Protein AF-A0A9W4DXZ2-F1 (afdb_monomer)

Radius of gyration: 42.51 Å; Cα contacts (8 Å, |Δi|>4): 36; chains: 1; bounding box: 119×20×102 Å

Foldseek 3Di:
DDPVVVCVVVVVVVVVVVVVVVVVVVVVVVVVVVVVVVVVVVVVVVVVVVVVVVVVVVVVVVVVVVCVVVLVVLLVVVLVQLVVCVVVVDDLQRSLVVVVPPVSCPVVCVSNNRSNVSSVVVVDDDPDPPDDDDDD

Solvent-accessible surface area (backbone atoms only — not comparable to full-atom values): 7802 Å² total; per-residue (Å²): 136,57,73,66,59,56,52,53,55,54,49,54,54,53,53,50,53,52,51,52,53,52,51,54,53,49,48,56,51,49,54,52,51,52,53,52,51,51,53,53,49,54,53,49,50,55,52,49,53,53,50,49,54,52,51,51,52,51,50,50,54,50,49,56,52,46,51,55,53,52,50,51,51,49,26,49,57,50,47,52,49,54,49,61,42,41,78,73,72,46,52,57,73,54,47,37,57,76,69,63,38,91,80,72,33,60,75,59,24,73,76,40,54,45,60,67,55,59,54,50,59,72,68,49,76,76,76,75,74,88,78,76,79,79,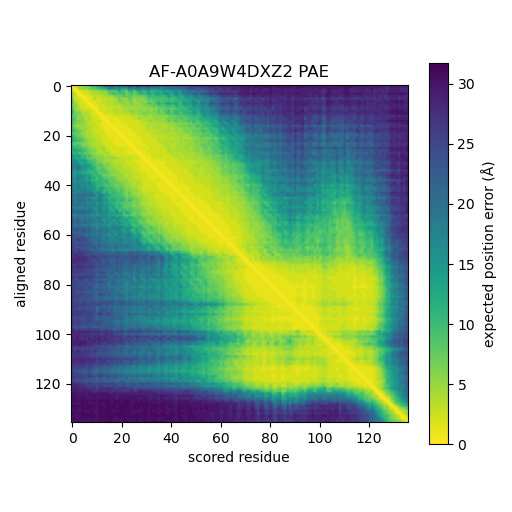85,131

Structure (mmCIF, N/CA/C/O backbone):
data_AF-A0A9W4DXZ2-F1
#
_entry.id   AF-A0A9W4DXZ2-F1
#
loop_
_atom_site.group_PDB
_atom_site.id
_atom_site.type_symbol
_atom_site.label_atom_id
_atom_site.label_alt_id
_atom_site.label_comp_id
_atom_site.label_asym_id
_atom_site.label_entity_id
_atom_site.label_seq_id
_atom_site.pdbx_PDB_ins_code
_atom_site.Cartn_x
_atom_site.Cartn_y
_atom_site.Cartn_z
_atom_site.occupancy
_atom_site.B_iso_or_equiv
_atom_site.auth_seq_id
_atom_site.auth_comp_id
_atom_site.auth_asym_id
_atom_site.auth_atom_id
_atom_site.pdbx_PDB_model_num
ATOM 1 N N . MET A 1 1 ? 60.311 -5.664 -64.887 1.00 56.94 1 MET A N 1
ATOM 2 C CA . MET A 1 1 ? 59.171 -5.576 -63.956 1.00 56.94 1 MET A CA 1
ATOM 3 C C . MET A 1 1 ? 58.013 -6.202 -64.691 1.00 56.94 1 MET A C 1
ATOM 5 O O . MET A 1 1 ? 57.557 -5.630 -65.677 1.00 56.94 1 MET A O 1
ATOM 9 N N . ASP A 1 2 ? 57.690 -7.433 -64.315 1.00 75.69 2 ASP A N 1
ATOM 10 C CA . ASP A 1 2 ? 56.785 -8.286 -65.076 1.00 75.69 2 ASP A CA 1
ATOM 11 C C . ASP A 1 2 ? 55.331 -7.878 -64.834 1.00 75.69 2 ASP A C 1
ATOM 13 O O . ASP A 1 2 ? 54.960 -7.386 -63.766 1.00 75.69 2 ASP A O 1
ATOM 17 N N . THR A 1 3 ? 54.488 -8.058 -65.847 1.00 73.25 3 THR A N 1
ATOM 18 C CA . THR A 1 3 ? 53.057 -7.721 -65.803 1.00 73.25 3 THR A CA 1
ATOM 19 C C . THR A 1 3 ? 52.319 -8.433 -64.665 1.00 73.25 3 THR A C 1
ATOM 21 O O . THR A 1 3 ? 51.358 -7.888 -64.1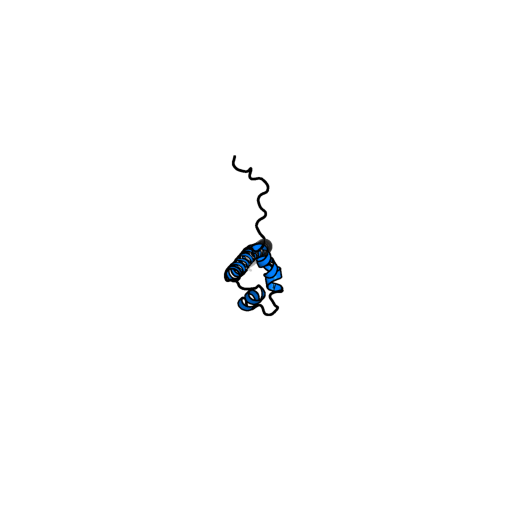27 1.00 73.25 3 THR A O 1
ATOM 24 N N . SER A 1 4 ? 52.797 -9.605 -64.243 1.00 73.00 4 SER A N 1
ATOM 25 C CA . SER A 1 4 ? 52.295 -10.364 -63.094 1.00 73.00 4 SER A CA 1
ATOM 26 C C . SER A 1 4 ? 52.515 -9.664 -61.748 1.00 73.00 4 SER A C 1
ATOM 28 O O . SER A 1 4 ? 51.604 -9.660 -60.920 1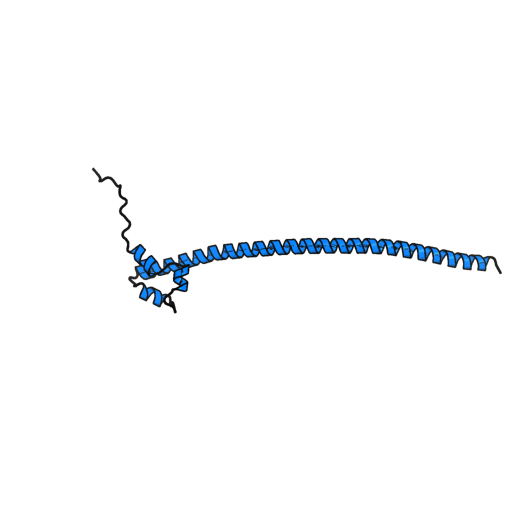.00 73.00 4 SER A O 1
ATOM 30 N N . ASP A 1 5 ? 53.664 -9.012 -61.543 1.00 76.88 5 ASP A N 1
ATOM 31 C CA . ASP A 1 5 ? 53.959 -8.284 -60.299 1.00 76.88 5 ASP A CA 1
ATOM 32 C C . ASP A 1 5 ? 53.103 -7.019 -60.178 1.00 76.88 5 ASP A C 1
ATOM 34 O O . ASP A 1 5 ? 52.595 -6.697 -59.103 1.00 76.88 5 ASP A O 1
ATOM 38 N N . LEU A 1 6 ? 52.872 -6.326 -61.299 1.00 75.00 6 LEU A N 1
ATOM 39 C CA . LEU A 1 6 ? 51.994 -5.154 -61.343 1.00 75.00 6 LEU A CA 1
ATOM 40 C C . LEU A 1 6 ? 50.547 -5.529 -60.984 1.00 75.00 6 LEU A C 1
ATOM 42 O O . LEU A 1 6 ? 49.907 -4.840 -60.192 1.00 75.00 6 LEU A O 1
ATOM 46 N N . ILE A 1 7 ? 50.039 -6.633 -61.538 1.00 74.44 7 ILE A N 1
ATOM 47 C CA . ILE A 1 7 ? 48.678 -7.116 -61.267 1.00 74.44 7 ILE A CA 1
ATOM 48 C C . ILE A 1 7 ? 48.532 -7.531 -59.796 1.00 74.44 7 ILE A C 1
ATOM 50 O O . ILE A 1 7 ? 47.529 -7.189 -59.166 1.00 74.44 7 ILE A O 1
ATOM 54 N N . ALA A 1 8 ? 49.540 -8.191 -59.216 1.00 75.69 8 ALA A N 1
ATOM 55 C CA . ALA A 1 8 ? 49.534 -8.570 -57.804 1.00 75.69 8 ALA A CA 1
ATOM 56 C C . ALA A 1 8 ? 49.480 -7.340 -56.879 1.00 75.69 8 ALA A C 1
ATOM 58 O O . ALA A 1 8 ? 48.610 -7.265 -56.007 1.00 75.69 8 ALA A O 1
ATOM 59 N N . VAL A 1 9 ? 50.327 -6.333 -57.117 1.00 76.00 9 VAL A N 1
ATOM 60 C CA . VAL A 1 9 ? 50.351 -5.090 -56.325 1.00 76.00 9 VAL A CA 1
ATOM 61 C C . VAL A 1 9 ? 49.036 -4.316 -56.453 1.00 76.00 9 VAL A C 1
ATOM 63 O O . VAL A 1 9 ? 48.461 -3.907 -55.443 1.00 76.00 9 VAL A O 1
ATOM 66 N N . VAL A 1 10 ? 48.512 -4.158 -57.672 1.00 79.62 10 VAL A N 1
ATOM 67 C CA . VAL A 1 10 ? 47.243 -3.450 -57.909 1.00 79.62 10 VAL A CA 1
ATOM 68 C C . VAL A 1 10 ? 46.069 -4.182 -57.251 1.00 79.62 10 VAL A C 1
ATOM 70 O O . VAL A 1 10 ? 45.216 -3.538 -56.640 1.00 79.62 10 VAL A O 1
ATOM 73 N N . SER A 1 11 ? 46.043 -5.517 -57.299 1.00 81.88 11 SER A N 1
ATOM 74 C CA . SER A 1 11 ? 44.984 -6.313 -56.664 1.00 81.88 11 SER A CA 1
ATOM 75 C C . SER A 1 11 ? 44.992 -6.207 -55.133 1.00 81.88 11 SER A C 1
ATOM 77 O O . SER A 1 11 ? 43.929 -6.070 -54.526 1.00 81.88 11 SER A O 1
ATOM 79 N N . GLY A 1 12 ? 46.176 -6.182 -54.509 1.00 84.31 12 GLY A N 1
ATOM 80 C CA . GLY A 1 12 ? 46.316 -6.025 -53.061 1.00 84.31 12 GLY A CA 1
ATOM 81 C C . GLY A 1 12 ? 45.837 -4.656 -52.573 1.00 84.31 12 GLY A C 1
ATOM 82 O O . GLY A 1 12 ? 45.115 -4.563 -51.578 1.00 84.31 12 GLY A O 1
ATOM 83 N N . VAL A 1 13 ? 46.165 -3.592 -53.314 1.00 85.94 13 VAL A N 1
ATOM 84 C CA . VAL A 1 13 ? 45.698 -2.230 -53.007 1.00 85.94 13 VAL A CA 1
ATOM 85 C C . VAL A 1 13 ? 44.181 -2.116 -53.183 1.00 85.94 13 VAL A C 1
ATOM 87 O O . VAL A 1 13 ? 43.505 -1.564 -52.313 1.00 85.94 13 VAL A O 1
ATOM 90 N N . LEU A 1 14 ? 43.625 -2.678 -54.263 1.00 88.31 14 LEU A N 1
ATOM 91 C CA . LEU A 1 14 ? 42.183 -2.659 -54.521 1.00 88.31 14 LEU A CA 1
ATOM 92 C C . LEU A 1 14 ? 41.398 -3.423 -53.440 1.00 88.31 14 LEU A C 1
ATOM 94 O O . LEU A 1 14 ? 40.383 -2.929 -52.949 1.00 88.31 14 LEU A O 1
ATOM 98 N N . GLY A 1 15 ? 41.892 -4.593 -53.024 1.00 89.06 15 GLY A N 1
ATOM 99 C CA .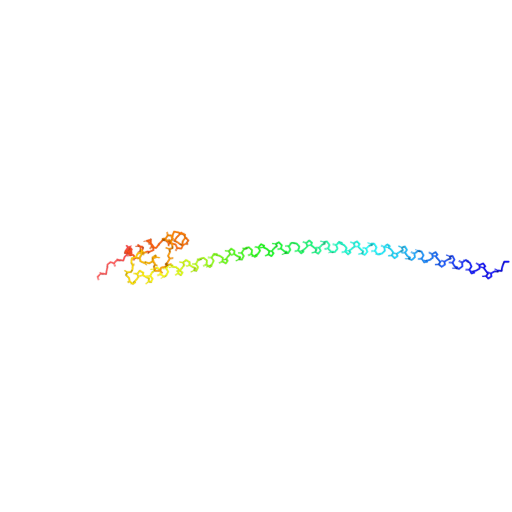 GLY A 1 15 ? 41.295 -5.383 -51.945 1.00 89.06 15 GLY A CA 1
ATOM 100 C C . GLY A 1 15 ? 41.279 -4.640 -50.607 1.00 89.06 15 GLY A C 1
ATOM 101 O O . GLY A 1 15 ? 40.258 -4.634 -49.917 1.00 89.06 15 GLY A O 1
ATOM 102 N N . ASN A 1 16 ? 42.369 -3.943 -50.269 1.00 92.56 16 ASN A N 1
ATOM 103 C CA . ASN A 1 16 ? 42.442 -3.143 -49.046 1.00 92.56 16 ASN A CA 1
ATOM 104 C C . ASN A 1 16 ? 41.454 -1.960 -49.069 1.00 92.56 16 ASN A C 1
ATOM 106 O O . ASN A 1 16 ? 40.759 -1.712 -48.086 1.00 92.56 16 ASN A O 1
ATOM 110 N N . LEU A 1 17 ? 41.317 -1.268 -50.207 1.00 91.94 17 LEU A N 1
ATOM 111 C CA . LEU A 1 17 ? 40.344 -0.178 -50.356 1.00 91.94 17 LEU A CA 1
ATOM 112 C C . LEU A 1 17 ? 38.902 -0.658 -50.151 1.00 91.94 17 LEU A C 1
ATOM 114 O O . LEU A 1 17 ? 38.134 -0.012 -49.438 1.00 91.94 17 LEU A O 1
ATOM 118 N N . ILE A 1 18 ? 38.543 -1.809 -50.723 1.00 92.88 18 ILE A N 1
ATOM 119 C CA . ILE A 1 18 ? 37.216 -2.410 -50.534 1.00 92.88 18 ILE A CA 1
ATOM 120 C C . ILE A 1 18 ? 36.986 -2.755 -49.056 1.00 92.88 18 ILE A C 1
ATOM 122 O O . ILE A 1 18 ? 35.924 -2.443 -48.514 1.00 92.88 18 ILE A O 1
ATOM 126 N N . ALA A 1 19 ? 37.983 -3.336 -48.382 1.00 92.88 19 ALA A N 1
ATOM 127 C CA . ALA A 1 19 ? 37.892 -3.670 -46.962 1.00 92.88 19 ALA A CA 1
ATOM 128 C C . ALA A 1 19 ? 37.649 -2.428 -46.088 1.00 92.88 19 ALA A C 1
ATOM 130 O O . ALA A 1 19 ? 36.771 -2.445 -45.223 1.00 92.88 19 ALA A O 1
ATOM 131 N N . VAL A 1 20 ? 38.355 -1.324 -46.356 1.00 94.50 20 VAL A N 1
ATOM 132 C CA . VAL A 1 20 ? 38.155 -0.048 -45.650 1.00 94.50 20 VAL A CA 1
ATOM 133 C C . VAL A 1 20 ? 36.742 0.494 -45.874 1.00 94.50 20 VAL A C 1
ATOM 135 O O . VAL A 1 20 ? 36.081 0.897 -44.916 1.00 94.50 20 VAL A O 1
ATOM 138 N N . VAL A 1 21 ? 36.235 0.465 -47.110 1.00 95.00 21 VAL A N 1
ATOM 139 C CA . VAL A 1 21 ? 34.871 0.931 -47.420 1.00 95.00 21 VAL A CA 1
ATOM 140 C C . VAL A 1 21 ? 33.820 0.111 -46.666 1.00 95.00 21 VAL A C 1
ATOM 142 O O . VAL A 1 21 ? 32.913 0.685 -46.059 1.00 95.00 21 VAL A O 1
ATOM 145 N N . ILE A 1 22 ? 33.954 -1.219 -46.647 1.00 94.62 22 ILE A N 1
ATOM 146 C CA . ILE A 1 22 ? 33.043 -2.108 -45.911 1.00 94.62 22 ILE A CA 1
ATOM 147 C C . ILE A 1 22 ? 33.108 -1.824 -44.406 1.00 94.62 22 ILE A C 1
ATOM 149 O O . ILE A 1 22 ? 32.062 -1.706 -43.764 1.00 94.62 22 ILE A O 1
ATOM 153 N N . ALA A 1 23 ? 34.309 -1.660 -43.847 1.00 93.50 23 ALA A N 1
ATOM 154 C CA . ALA A 1 23 ? 34.491 -1.342 -42.433 1.00 93.50 23 ALA A CA 1
ATOM 155 C C . ALA A 1 23 ? 33.794 -0.024 -42.053 1.00 93.50 23 ALA A C 1
ATOM 157 O O . ALA A 1 23 ? 33.058 0.023 -41.068 1.00 93.50 23 ALA A O 1
ATOM 158 N N . VAL A 1 24 ? 33.939 1.025 -42.871 1.00 93.31 24 VAL A N 1
ATOM 159 C CA . VAL A 1 24 ? 33.283 2.326 -42.649 1.00 93.31 24 VAL A CA 1
ATOM 160 C C . VAL A 1 24 ? 31.758 2.215 -42.726 1.00 93.31 24 VAL A C 1
ATOM 162 O O . VAL A 1 24 ? 31.051 2.784 -41.890 1.00 93.31 24 VAL A O 1
ATOM 165 N N . LEU A 1 25 ? 31.225 1.475 -43.702 1.00 93.00 25 LEU A N 1
ATOM 166 C CA . LEU A 1 25 ? 29.780 1.253 -43.819 1.00 93.00 25 LEU A CA 1
ATOM 167 C C . LEU A 1 25 ? 29.226 0.467 -42.625 1.00 93.00 25 LEU A C 1
ATOM 169 O O . LEU A 1 25 ? 28.168 0.817 -42.095 1.00 93.00 25 LEU A O 1
ATOM 173 N N . SER A 1 26 ? 29.955 -0.555 -42.174 1.00 93.00 26 SER A N 1
ATOM 174 C CA . SER A 1 26 ? 29.605 -1.341 -40.992 1.00 93.00 26 SER A CA 1
ATOM 175 C C . SER A 1 26 ? 29.593 -0.478 -39.730 1.00 93.00 26 SER A C 1
ATOM 177 O O . SER A 1 26 ? 28.617 -0.511 -38.986 1.00 93.00 26 SER A O 1
ATOM 179 N N . LEU A 1 27 ? 30.618 0.356 -39.524 1.00 91.88 27 LEU A N 1
ATOM 180 C CA . LEU A 1 27 ? 30.700 1.286 -38.391 1.00 91.88 27 LEU A CA 1
ATOM 181 C C . LEU A 1 27 ? 29.493 2.227 -38.343 1.00 91.88 27 LEU A C 1
ATOM 183 O O . LEU A 1 27 ? 28.817 2.312 -37.322 1.00 91.88 27 LEU A O 1
ATOM 187 N N . ARG A 1 28 ? 29.128 2.840 -39.476 1.00 93.44 28 ARG A N 1
ATOM 188 C CA . ARG A 1 28 ? 27.950 3.722 -39.544 1.00 93.44 28 ARG A CA 1
ATOM 189 C C . ARG A 1 28 ? 26.643 3.003 -39.217 1.00 93.44 28 ARG A C 1
ATOM 191 O O . ARG A 1 28 ? 25.730 3.605 -38.650 1.00 93.44 28 ARG A O 1
ATOM 198 N N . ARG A 1 29 ? 26.512 1.733 -39.611 1.00 92.69 29 ARG A N 1
ATOM 199 C CA . ARG A 1 29 ? 25.339 0.918 -39.272 1.00 92.69 29 ARG A CA 1
ATOM 200 C C . ARG A 1 29 ? 25.315 0.595 -37.778 1.00 92.69 29 ARG A C 1
ATOM 202 O O . ARG A 1 29 ? 24.250 0.697 -37.172 1.00 92.69 29 ARG A O 1
ATOM 209 N N . SER A 1 30 ? 26.467 0.266 -37.198 1.00 92.12 30 SER A N 1
ATOM 210 C CA . SER A 1 30 ? 26.618 0.022 -35.763 1.00 92.12 30 SER A CA 1
ATOM 211 C C . SER A 1 30 ? 26.291 1.261 -34.932 1.00 92.12 30 SER A C 1
ATOM 213 O O . SER A 1 30 ? 25.538 1.144 -33.972 1.00 92.12 30 SER A O 1
ATOM 215 N N . ASP A 1 31 ? 26.743 2.452 -35.331 1.00 94.00 31 ASP A N 1
ATOM 216 C CA . ASP A 1 31 ? 26.430 3.703 -34.623 1.00 94.00 31 ASP A CA 1
ATOM 217 C C . ASP A 1 31 ? 24.923 3.980 -34.590 1.00 94.00 31 ASP A C 1
ATOM 219 O O . ASP A 1 31 ? 24.363 4.330 -33.549 1.00 94.00 31 ASP A O 1
ATOM 223 N N . LYS A 1 32 ? 24.232 3.761 -35.718 1.00 93.81 32 LYS A N 1
ATOM 224 C CA . LYS A 1 32 ? 22.768 3.888 -35.789 1.00 93.81 32 LYS A CA 1
ATOM 225 C C . LYS A 1 32 ? 22.064 2.859 -34.908 1.00 93.81 32 LYS A C 1
ATOM 227 O O . LYS A 1 32 ? 21.120 3.217 -34.207 1.00 93.81 32 LYS A O 1
ATOM 232 N N . ALA A 1 33 ? 22.521 1.608 -34.926 1.00 92.44 33 ALA A N 1
ATOM 233 C CA . ALA A 1 33 ? 21.963 0.552 -34.088 1.00 92.44 33 ALA A CA 1
ATOM 234 C C . ALA A 1 33 ? 22.170 0.846 -32.593 1.00 92.44 33 ALA A C 1
ATOM 236 O O . ALA A 1 33 ? 21.246 0.677 -31.803 1.00 92.44 33 ALA A O 1
ATOM 237 N N . LEU A 1 34 ? 23.342 1.360 -32.206 1.00 92.88 34 LEU A N 1
ATOM 238 C CA . LEU A 1 34 ? 23.637 1.777 -30.834 1.00 92.88 34 LEU A CA 1
ATOM 239 C C . LEU A 1 34 ? 22.766 2.957 -30.398 1.00 92.88 34 LEU A C 1
ATOM 241 O O . LEU A 1 34 ? 22.236 2.943 -29.290 1.00 92.88 34 LEU A O 1
ATOM 245 N N . ALA A 1 35 ? 22.576 3.957 -31.262 1.00 94.31 35 ALA A N 1
ATOM 246 C CA . ALA A 1 35 ? 21.696 5.086 -30.974 1.00 94.31 35 ALA A CA 1
ATOM 247 C C . ALA A 1 35 ? 20.237 4.638 -30.777 1.00 94.31 35 ALA A C 1
ATOM 249 O O . ALA A 1 35 ? 19.572 5.090 -29.847 1.00 94.31 35 ALA A O 1
ATOM 250 N N . GLN A 1 36 ? 19.758 3.710 -31.611 1.00 94.75 36 GLN A N 1
ATOM 251 C CA . GLN A 1 36 ? 18.424 3.119 -31.478 1.00 94.75 36 GLN A CA 1
ATOM 252 C C . GLN A 1 36 ? 18.286 2.268 -30.211 1.00 94.75 36 GLN A C 1
ATOM 254 O O . GLN A 1 36 ? 17.273 2.353 -29.524 1.00 94.75 36 GLN A O 1
ATOM 259 N N . ALA A 1 37 ? 19.302 1.474 -29.870 1.00 93.56 37 ALA A N 1
ATOM 260 C CA . ALA A 1 37 ? 19.293 0.668 -28.655 1.00 93.56 37 ALA A CA 1
ATOM 261 C C . ALA A 1 37 ? 19.258 1.552 -27.400 1.00 93.56 37 ALA A C 1
ATOM 263 O O . ALA A 1 37 ? 18.480 1.290 -26.488 1.00 93.56 37 ALA A O 1
ATOM 264 N N . ARG A 1 38 ? 20.047 2.634 -27.368 1.00 95.50 38 ARG A N 1
ATOM 265 C CA . ARG A 1 38 ? 20.042 3.595 -26.254 1.00 95.50 38 ARG A CA 1
ATOM 266 C C . ARG A 1 38 ? 18.682 4.259 -26.086 1.00 95.50 38 ARG A C 1
ATOM 268 O O . ARG A 1 38 ? 18.158 4.259 -24.978 1.00 95.50 38 ARG A O 1
ATOM 275 N N . SER A 1 39 ? 18.079 4.750 -27.169 1.00 94.50 39 SER A N 1
ATOM 276 C CA . SER A 1 39 ? 16.767 5.398 -27.084 1.00 94.50 39 SER A CA 1
ATOM 277 C C . SER A 1 39 ? 15.661 4.424 -26.671 1.00 94.50 39 SER A C 1
ATOM 279 O O . SER A 1 39 ? 14.792 4.791 -25.881 1.00 94.50 39 SER A O 1
ATOM 281 N N . ALA A 1 40 ? 15.708 3.170 -27.133 1.00 94.19 40 ALA A N 1
ATOM 282 C CA . ALA A 1 40 ? 14.784 2.129 -26.692 1.00 94.19 40 ALA A CA 1
ATOM 283 C C . ALA A 1 40 ? 14.927 1.837 -25.189 1.00 94.19 40 ALA A C 1
ATOM 285 O O . ALA A 1 40 ? 13.919 1.754 -24.486 1.00 94.19 40 ALA A O 1
ATOM 286 N N . THR A 1 41 ? 16.160 1.744 -24.682 1.00 95.31 41 THR A N 1
ATOM 287 C CA . THR A 1 41 ? 16.432 1.552 -23.250 1.00 95.31 41 THR A CA 1
ATOM 288 C C . THR A 1 41 ? 15.967 2.746 -22.423 1.00 95.31 41 THR A C 1
ATOM 290 O O . THR A 1 41 ? 15.287 2.555 -21.421 1.00 95.31 41 THR A O 1
ATOM 293 N N . GLU A 1 42 ? 16.253 3.977 -22.850 1.00 95.75 42 GLU A N 1
ATOM 294 C CA . GLU A 1 42 ? 15.796 5.193 -22.163 1.00 95.75 42 GLU A CA 1
ATOM 295 C C . GLU A 1 42 ? 14.268 5.274 -22.097 1.00 95.75 42 GLU A C 1
ATOM 297 O O . GLU A 1 42 ? 13.701 5.616 -21.060 1.00 95.75 42 GLU A O 1
ATOM 302 N N . GLN A 1 43 ? 13.580 4.923 -23.185 1.00 95.44 43 GLN A N 1
ATOM 303 C CA . GLN A 1 43 ? 12.121 4.837 -23.183 1.00 95.44 43 GLN A CA 1
ATOM 304 C C . GLN A 1 43 ? 11.617 3.728 -22.257 1.00 95.44 43 GLN A C 1
ATOM 306 O O . GLN A 1 43 ? 10.609 3.920 -21.580 1.00 95.44 43 GLN A O 1
ATOM 311 N N . GLY A 1 44 ? 12.303 2.584 -22.222 1.00 94.44 44 GLY A N 1
ATOM 312 C CA . GLY A 1 44 ? 11.996 1.484 -21.311 1.00 94.44 44 GLY A CA 1
ATOM 313 C C . GLY A 1 44 ? 12.099 1.908 -19.848 1.00 94.44 44 GLY A C 1
ATOM 314 O O . GLY A 1 44 ? 11.160 1.680 -19.091 1.00 94.44 44 GLY A O 1
ATOM 315 N N . LEU A 1 45 ? 13.184 2.596 -19.484 1.00 95.44 45 LEU A N 1
ATO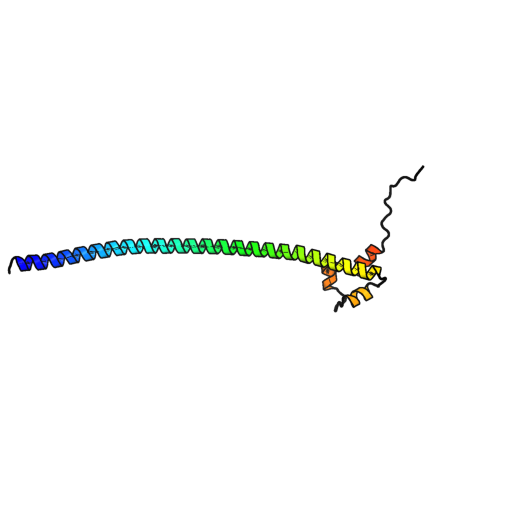M 316 C CA . LEU A 1 45 ? 13.400 3.125 -18.136 1.00 95.44 45 LEU A CA 1
ATOM 317 C C . LEU A 1 45 ? 12.307 4.122 -17.745 1.00 95.44 45 LEU A C 1
ATOM 319 O O . LEU A 1 45 ? 11.660 3.930 -16.726 1.00 95.44 45 LEU A O 1
ATOM 323 N N . ARG A 1 46 ? 11.985 5.095 -18.608 1.00 95.31 46 ARG A N 1
ATOM 324 C CA . ARG A 1 46 ? 10.904 6.060 -18.326 1.00 95.31 46 ARG A CA 1
ATOM 325 C C . ARG A 1 46 ? 9.548 5.390 -18.108 1.00 95.31 46 ARG A C 1
ATOM 327 O O . ARG A 1 46 ? 8.778 5.824 -17.260 1.00 95.31 46 ARG A O 1
ATOM 334 N N . ARG A 1 47 ? 9.227 4.347 -18.881 1.00 95.50 47 ARG A N 1
ATOM 335 C CA . ARG A 1 47 ? 7.979 3.588 -18.685 1.00 95.50 47 ARG A CA 1
ATOM 336 C C . ARG A 1 47 ? 7.999 2.804 -17.375 1.00 95.50 47 ARG A C 1
ATOM 338 O O . ARG A 1 47 ? 6.961 2.718 -16.728 1.00 95.50 47 ARG A O 1
ATOM 345 N N . ALA A 1 48 ? 9.147 2.242 -17.003 1.00 94.12 48 ALA A N 1
ATOM 346 C CA . ALA A 1 48 ? 9.310 1.541 -15.737 1.00 94.12 48 ALA A CA 1
ATOM 347 C C . ALA A 1 48 ? 9.160 2.495 -14.543 1.00 94.12 48 ALA A C 1
ATOM 349 O O . ALA A 1 48 ? 8.438 2.161 -13.610 1.00 94.12 48 ALA A O 1
ATOM 350 N N . ASP A 1 49 ? 9.749 3.692 -14.614 1.00 96.94 49 ASP A N 1
ATOM 351 C CA . ASP A 1 49 ? 9.629 4.718 -13.572 1.00 96.94 49 ASP A CA 1
ATOM 352 C C . ASP A 1 49 ? 8.163 5.129 -13.363 1.00 96.94 49 ASP A C 1
ATOM 354 O O . ASP A 1 49 ? 7.666 5.105 -12.239 1.00 96.94 49 ASP A O 1
ATOM 358 N N . LEU A 1 50 ? 7.433 5.400 -14.453 1.00 96.62 50 LEU A N 1
ATOM 359 C CA . LEU A 1 50 ? 6.002 5.724 -14.389 1.00 96.62 50 LEU A CA 1
ATOM 360 C C . LEU A 1 50 ? 5.164 4.573 -13.810 1.00 96.62 50 LEU A C 1
ATOM 362 O O . LEU A 1 50 ? 4.236 4.806 -13.038 1.00 96.62 50 LEU A O 1
ATOM 366 N N . ALA A 1 51 ? 5.471 3.326 -14.176 1.00 95.38 51 ALA A N 1
ATOM 367 C CA . ALA A 1 51 ? 4.768 2.160 -13.645 1.00 95.38 51 ALA A CA 1
ATOM 368 C C . ALA A 1 51 ? 5.040 1.962 -12.145 1.00 95.38 51 ALA A C 1
ATOM 370 O O . ALA A 1 51 ? 4.133 1.594 -11.397 1.00 95.38 51 ALA A O 1
ATOM 371 N N . LEU A 1 52 ? 6.271 2.225 -11.701 1.00 96.12 52 LEU A N 1
ATOM 372 C CA . LEU A 1 52 ? 6.647 2.156 -10.293 1.00 96.12 52 LEU A CA 1
ATOM 373 C C . LEU A 1 52 ? 5.907 3.220 -9.474 1.00 96.12 52 LEU A C 1
ATOM 375 O O . LEU A 1 52 ? 5.355 2.899 -8.425 1.00 96.12 52 LEU A O 1
ATOM 379 N N . GLU A 1 53 ? 5.844 4.455 -9.975 1.00 96.50 53 GLU A N 1
ATOM 380 C CA . GLU A 1 53 ? 5.121 5.558 -9.334 1.00 96.50 53 GLU A CA 1
ATOM 381 C C . GLU A 1 53 ? 3.627 5.228 -9.172 1.00 96.50 53 GLU A C 1
ATOM 383 O O . GLU A 1 53 ? 3.062 5.365 -8.086 1.00 96.50 53 GLU A O 1
ATOM 388 N N . GLN A 1 54 ? 2.998 4.681 -10.217 1.00 95.88 54 GLN A N 1
ATOM 389 C CA . GLN A 1 54 ? 1.604 4.230 -10.153 1.00 95.88 54 GLN A CA 1
ATOM 390 C C . GLN A 1 54 ? 1.394 3.098 -9.141 1.00 95.88 54 GLN A C 1
ATOM 392 O O . GLN A 1 54 ? 0.412 3.106 -8.398 1.00 95.88 54 GLN A O 1
ATOM 397 N N . ALA A 1 55 ? 2.307 2.125 -9.095 1.00 93.12 55 ALA A N 1
ATOM 398 C CA . ALA A 1 55 ? 2.226 1.019 -8.149 1.00 93.12 55 ALA A CA 1
ATOM 399 C C . ALA A 1 55 ? 2.367 1.497 -6.695 1.00 93.12 55 ALA A C 1
ATOM 401 O O . ALA A 1 55 ? 1.654 1.009 -5.818 1.00 93.12 55 ALA A O 1
ATOM 402 N N . GLN A 1 56 ? 3.250 2.467 -6.439 1.00 96.00 56 GLN A N 1
ATOM 403 C CA . GLN A 1 56 ? 3.422 3.070 -5.117 1.00 96.00 56 GLN A CA 1
ATOM 404 C C . GLN A 1 56 ? 2.169 3.823 -4.668 1.00 96.00 56 GLN A C 1
ATOM 406 O O . GLN A 1 56 ? 1.728 3.646 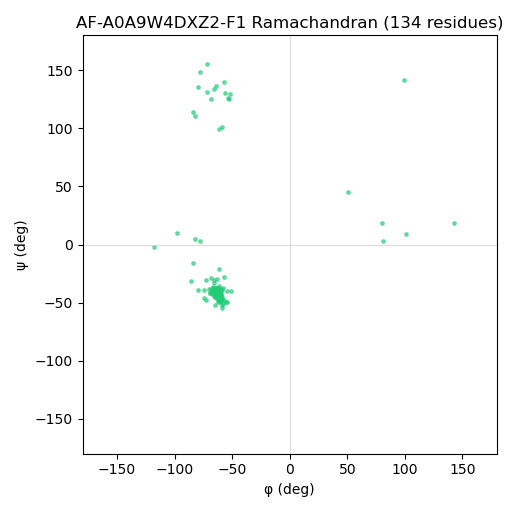-3.533 1.00 96.00 56 GLN A O 1
ATOM 411 N N . GLU A 1 57 ? 1.559 4.607 -5.556 1.00 95.62 57 GLU A N 1
ATOM 412 C CA . GLU A 1 57 ? 0.328 5.328 -5.233 1.00 95.62 57 GLU A CA 1
ATOM 413 C C . GLU A 1 57 ? -0.838 4.365 -4.963 1.00 95.62 57 GLU A 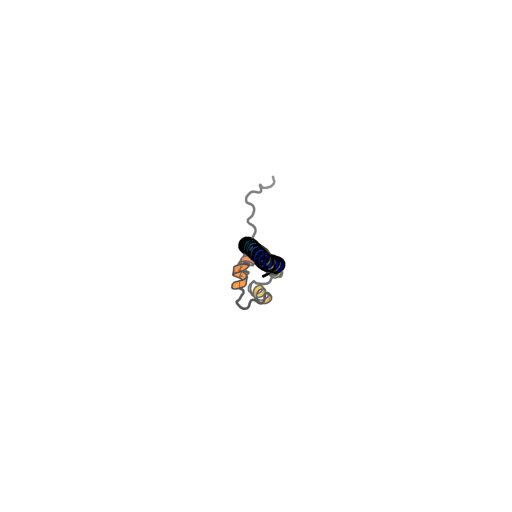C 1
ATOM 415 O O . GLU A 1 57 ? -1.563 4.529 -3.981 1.00 95.62 57 GLU A O 1
ATOM 420 N N . LEU A 1 58 ? -0.976 3.300 -5.761 1.00 94.62 58 LEU A N 1
ATOM 421 C CA . LEU A 1 58 ? -1.979 2.263 -5.512 1.00 94.62 58 LEU A CA 1
ATOM 422 C C . LEU A 1 58 ? -1.754 1.571 -4.160 1.00 94.62 58 LEU A C 1
ATOM 424 O O . LEU A 1 58 ? -2.708 1.346 -3.416 1.00 94.62 58 LEU A O 1
ATOM 428 N N . ALA A 1 59 ? -0.503 1.253 -3.822 1.00 90.50 59 ALA A N 1
ATOM 429 C CA . ALA A 1 59 ? -0.159 0.647 -2.541 1.00 90.50 59 ALA A CA 1
ATOM 430 C C . ALA A 1 59 ? -0.483 1.578 -1.363 1.00 90.50 59 ALA A C 1
ATOM 432 O O . ALA A 1 59 ? -1.007 1.121 -0.345 1.00 90.50 59 ALA A O 1
ATOM 433 N N . ARG A 1 60 ? -0.237 2.886 -1.508 1.00 93.19 60 ARG A N 1
ATOM 434 C CA . ARG A 1 60 ? -0.594 3.894 -0.502 1.00 93.19 60 ARG A CA 1
ATOM 435 C C . ARG A 1 60 ? -2.103 3.944 -0.283 1.00 93.19 60 ARG A C 1
ATOM 437 O O . ARG A 1 60 ? -2.557 3.827 0.851 1.00 93.19 60 ARG A O 1
ATOM 444 N N . GLN A 1 61 ? -2.879 4.020 -1.362 1.00 93.50 61 GLN A N 1
ATOM 445 C CA . GLN A 1 61 ? -4.342 4.024 -1.289 1.00 93.50 61 GLN A CA 1
ATOM 446 C C . GLN A 1 61 ? -4.898 2.726 -0.693 1.00 93.50 61 GLN A C 1
ATOM 448 O O . GLN A 1 61 ? -5.831 2.761 0.110 1.00 93.50 61 GLN A O 1
ATOM 453 N N . ALA A 1 62 ? -4.317 1.578 -1.051 1.00 90.25 62 ALA A N 1
ATOM 454 C CA . ALA A 1 62 ? -4.699 0.285 -0.494 1.00 90.25 62 ALA A CA 1
ATOM 455 C C . ALA A 1 62 ? -4.405 0.208 1.012 1.00 90.25 62 ALA A C 1
ATOM 457 O O . ALA A 1 62 ? -5.250 -0.263 1.770 1.00 90.25 62 ALA A O 1
ATOM 458 N N . SER A 1 63 ? -3.253 0.722 1.451 1.00 87.81 63 SER A N 1
ATOM 459 C CA . SER A 1 63 ? -2.892 0.822 2.869 1.00 87.81 63 SER A CA 1
ATOM 460 C C . SER A 1 63 ? -3.873 1.716 3.634 1.00 87.81 63 SER A C 1
ATOM 462 O O . SER A 1 63 ? -4.436 1.300 4.641 1.00 87.81 63 SER A O 1
ATOM 464 N N . GLU A 1 64 ? -4.185 2.907 3.119 1.00 88.19 64 GLU A N 1
ATOM 465 C CA . GLU A 1 64 ? -5.169 3.813 3.730 1.00 88.19 64 GLU A CA 1
ATOM 466 C C . GLU A 1 64 ? -6.578 3.201 3.791 1.00 88.19 64 GLU A C 1
ATOM 468 O O . GLU A 1 64 ? -7.310 3.373 4.768 1.00 88.19 64 GLU A O 1
ATOM 473 N N . ALA A 1 65 ? -6.992 2.473 2.751 1.00 84.25 65 ALA A N 1
ATOM 474 C CA . ALA A 1 65 ? -8.253 1.741 2.761 1.00 84.25 65 ALA A CA 1
ATOM 475 C C . ALA A 1 65 ? -8.250 0.621 3.810 1.00 84.25 65 ALA A C 1
ATOM 477 O O . ALA A 1 65 ? -9.237 0.469 4.530 1.00 84.25 65 ALA A O 1
ATOM 478 N N . HIS A 1 66 ? -7.144 -0.114 3.927 1.00 83.06 66 HIS A N 1
ATOM 479 C CA . HIS A 1 66 ? -6.979 -1.164 4.923 1.00 83.06 66 HIS A CA 1
ATOM 480 C C . HIS A 1 66 ? -7.083 -0.608 6.344 1.00 83.06 66 HIS A C 1
ATOM 482 O O . HIS A 1 66 ? -7.921 -1.085 7.105 1.00 83.06 66 HIS A O 1
ATOM 488 N N . TRP A 1 67 ? -6.357 0.471 6.655 1.00 76.56 67 TRP A N 1
ATOM 489 C CA . TRP A 1 67 ? -6.413 1.122 7.966 1.00 76.56 67 TRP A CA 1
ATOM 490 C C . TRP A 1 67 ? -7.815 1.589 8.347 1.00 76.56 67 TRP A C 1
ATOM 492 O O . TRP A 1 67 ? -8.213 1.465 9.502 1.00 76.56 67 TRP A O 1
ATOM 502 N N . ARG A 1 68 ? -8.604 2.085 7.387 1.00 80.12 68 ARG A N 1
ATOM 503 C CA . ARG A 1 68 ? -9.998 2.473 7.654 1.00 80.12 68 ARG A CA 1
ATOM 504 C C . ARG A 1 68 ? -10.881 1.278 8.002 1.00 80.12 68 ARG A C 1
ATOM 506 O O . ARG A 1 68 ? -11.713 1.383 8.900 1.00 80.12 68 ARG A O 1
ATOM 513 N N . VAL A 1 69 ? -10.725 0.162 7.291 1.00 79.44 69 VAL A N 1
ATOM 514 C CA . VAL A 1 69 ? -11.533 -1.045 7.520 1.00 79.44 69 VAL A CA 1
ATOM 515 C C . VAL A 1 69 ? -11.121 -1.734 8.818 1.00 79.44 69 VAL A C 1
ATOM 517 O O . VAL A 1 69 ? -11.979 -2.055 9.637 1.00 79.44 69 VAL A O 1
ATOM 520 N N . GLU A 1 70 ? -9.822 -1.930 9.027 1.00 82.38 70 GLU A N 1
ATOM 521 C CA . GLU A 1 70 ? -9.285 -2.584 10.219 1.00 82.38 70 GLU A CA 1
ATOM 522 C C . GLU A 1 70 ? -9.492 -1.732 11.475 1.00 82.38 70 GLU A C 1
ATOM 524 O O . GLU A 1 70 ? -9.924 -2.256 12.502 1.00 82.38 70 GLU A O 1
ATOM 529 N N . GLY A 1 71 ? -9.289 -0.414 11.381 1.00 83.75 71 GLY A N 1
ATOM 530 C CA . GLY A 1 71 ? -9.593 0.520 12.463 1.00 83.75 71 GLY A CA 1
ATOM 531 C C . GLY A 1 71 ? -11.068 0.462 12.855 1.00 83.75 71 GLY A C 1
ATOM 532 O O . GLY A 1 71 ? -11.383 0.268 14.025 1.00 83.75 71 GLY A O 1
ATOM 533 N N . GLY A 1 72 ? -11.980 0.504 11.876 1.00 84.88 72 GLY A N 1
ATOM 534 C CA . GLY A 1 72 ? -13.417 0.378 12.134 1.00 84.88 72 GLY A CA 1
ATOM 535 C C . GLY A 1 72 ? -13.803 -0.962 12.769 1.00 84.88 72 GLY A C 1
ATOM 536 O O . GLY A 1 72 ? -14.572 -0.990 13.731 1.00 84.88 72 GLY A O 1
ATOM 537 N N . ALA A 1 73 ? -13.247 -2.073 12.277 1.00 87.12 73 ALA A N 1
ATOM 538 C CA . ALA A 1 73 ? -13.471 -3.396 12.858 1.00 87.12 73 ALA A CA 1
ATOM 539 C C . ALA A 1 73 ? -12.956 -3.483 14.306 1.00 87.12 73 ALA A C 1
ATOM 541 O O . ALA A 1 73 ? -13.640 -4.035 15.170 1.00 87.12 73 ALA A O 1
ATOM 542 N N . THR A 1 74 ? -11.795 -2.885 14.582 1.00 88.62 74 THR A N 1
ATOM 543 C CA . THR A 1 74 ? -11.201 -2.816 15.923 1.00 88.62 74 THR A CA 1
ATOM 544 C C . THR A 1 74 ? -12.075 -2.001 16.872 1.00 88.62 74 THR A C 1
ATOM 546 O O . THR A 1 74 ? -12.377 -2.472 17.968 1.00 88.62 74 THR A O 1
ATOM 549 N N . SER A 1 75 ? -12.577 -0.839 16.442 1.00 88.44 75 SER A N 1
ATOM 550 C CA . SER A 1 75 ? -13.476 -0.013 17.256 1.00 88.44 75 SER A CA 1
ATOM 551 C C . SER A 1 75 ? -14.806 -0.703 17.556 1.00 88.44 75 SER A C 1
ATOM 553 O O . SER A 1 75 ? -15.330 -0.580 18.663 1.00 88.44 75 SER A O 1
ATOM 555 N N . ILE A 1 76 ? -15.355 -1.463 16.603 1.00 89.50 76 ILE A N 1
ATOM 556 C CA . ILE A 1 76 ? -16.563 -2.269 16.836 1.00 89.50 76 ILE A CA 1
ATOM 557 C C . ILE A 1 76 ? -16.271 -3.364 17.866 1.00 89.50 76 ILE A C 1
ATOM 559 O O . ILE A 1 76 ? -16.975 -3.458 18.868 1.00 89.50 76 ILE A O 1
ATOM 563 N N . ALA A 1 77 ? -15.216 -4.158 17.661 1.00 91.50 77 ALA A N 1
ATOM 564 C CA . ALA A 1 77 ? -14.853 -5.243 18.571 1.00 91.50 77 ALA A CA 1
ATOM 565 C C . ALA A 1 77 ? -14.563 -4.740 19.994 1.00 91.50 77 ALA A C 1
ATOM 567 O O . ALA A 1 77 ? -14.947 -5.384 20.970 1.00 91.50 77 ALA A O 1
ATOM 568 N N . TRP A 1 78 ? -13.921 -3.577 20.110 1.00 92.75 78 TRP A N 1
ATOM 569 C CA . TRP A 1 78 ? -13.703 -2.877 21.371 1.00 92.75 78 TRP A CA 1
ATOM 570 C C . TRP A 1 78 ? -15.024 -2.542 22.071 1.00 92.75 78 TRP A C 1
ATOM 572 O O . TRP A 1 78 ? -15.240 -2.942 23.216 1.00 92.75 78 TRP A O 1
ATOM 582 N N . ARG A 1 79 ? -15.944 -1.857 21.379 1.00 92.81 79 ARG A N 1
ATOM 583 C CA . ARG A 1 79 ? -17.241 -1.459 21.951 1.00 92.81 79 ARG A CA 1
ATOM 584 C C . ARG A 1 79 ? -18.079 -2.656 22.392 1.00 92.81 79 ARG A C 1
ATOM 586 O O . ARG A 1 79 ? -18.664 -2.613 23.469 1.00 92.81 79 ARG A O 1
ATOM 593 N N . GLU A 1 80 ? -18.089 -3.732 21.610 1.00 93.19 80 GLU A N 1
ATOM 594 C CA . GLU A 1 80 ? -18.794 -4.971 21.963 1.00 93.19 80 GLU A CA 1
ATOM 595 C C . GLU A 1 80 ? -18.249 -5.604 23.253 1.00 93.19 80 GLU A C 1
ATOM 597 O O . GLU A 1 80 ? -19.012 -6.100 24.083 1.00 93.19 80 GLU A O 1
ATOM 602 N N . GLN A 1 81 ? -16.934 -5.547 23.486 1.00 94.75 81 GLN A N 1
ATOM 603 C CA . GLN A 1 81 ? -16.348 -6.025 24.743 1.00 94.75 81 GLN A CA 1
ATOM 604 C C . GLN A 1 81 ? -16.779 -5.164 25.934 1.00 94.75 81 GLN A C 1
ATOM 606 O O . GLN A 1 81 ? -17.100 -5.706 26.994 1.00 94.75 81 GLN A O 1
ATOM 611 N N . VAL A 1 82 ? -16.833 -3.840 25.758 1.00 94.69 82 VAL A N 1
ATOM 612 C CA . VAL A 1 82 ? -17.330 -2.916 26.788 1.00 94.69 82 VAL A CA 1
ATOM 613 C C . VAL A 1 82 ? -18.786 -3.231 27.128 1.00 94.69 82 VAL A C 1
ATOM 615 O O . VAL A 1 82 ? -19.116 -3.354 28.307 1.00 94.69 82 VAL A O 1
ATOM 618 N N . PHE A 1 83 ? -19.633 -3.447 26.118 1.00 94.75 83 PHE A N 1
ATOM 619 C CA . PHE A 1 83 ? -21.023 -3.872 26.301 1.00 94.75 83 PHE A CA 1
ATOM 620 C C . PHE A 1 83 ? -21.119 -5.189 27.076 1.00 94.75 83 PHE A C 1
ATOM 622 O O . PHE A 1 83 ? -21.777 -5.252 28.112 1.00 94.75 83 PHE A O 1
ATOM 629 N N . ALA A 1 84 ? -20.380 -6.216 26.655 1.00 95.25 84 ALA A N 1
ATOM 630 C CA . ALA A 1 84 ? -20.404 -7.525 27.302 1.00 95.25 84 ALA A CA 1
ATOM 631 C C . ALA A 1 84 ? -19.897 -7.505 28.756 1.00 95.25 84 ALA A C 1
ATOM 633 O O . ALA A 1 84 ? -20.285 -8.348 29.568 1.00 95.25 84 ALA A O 1
ATOM 634 N N . LEU A 1 85 ? -18.985 -6.594 29.103 1.00 95.38 85 LEU A N 1
ATOM 635 C CA . LEU A 1 85 ? -18.523 -6.419 30.479 1.00 95.38 85 LEU A CA 1
ATOM 636 C C . LEU A 1 85 ? -19.520 -5.595 31.304 1.00 95.38 85 LEU A C 1
ATOM 638 O O . LEU A 1 85 ? -19.783 -5.948 32.455 1.00 95.38 85 LEU A O 1
ATOM 642 N N . HIS A 1 86 ? -20.120 -4.562 30.716 1.00 94.50 86 HIS A N 1
ATOM 643 C CA . HIS A 1 86 ? -21.182 -3.788 31.350 1.00 94.50 86 HIS A CA 1
ATOM 644 C C . HIS A 1 86 ? -22.407 -4.652 31.682 1.00 94.50 86 HIS A C 1
ATOM 646 O O . HIS A 1 86 ? -22.904 -4.589 32.804 1.00 94.50 86 HIS A O 1
ATOM 652 N N . ASP A 1 87 ? -22.838 -5.529 30.772 1.00 94.44 87 ASP A N 1
ATOM 653 C CA . ASP A 1 87 ? -23.971 -6.446 30.979 1.00 94.44 87 ASP A CA 1
ATOM 654 C C . ASP A 1 87 ? -23.746 -7.430 32.138 1.00 94.44 87 ASP A C 1
ATOM 656 O O . ASP A 1 87 ? -24.694 -7.945 32.732 1.00 94.44 87 ASP A O 1
ATOM 660 N N . ARG A 1 88 ? -22.485 -7.661 32.522 1.00 94.00 88 ARG A N 1
ATOM 661 C CA . ARG A 1 88 ? -22.118 -8.428 33.725 1.00 94.00 88 ARG A CA 1
ATOM 662 C C . ARG A 1 88 ? -22.161 -7.595 35.013 1.00 94.00 88 ARG A C 1
ATOM 664 O O . ARG A 1 88 ? -21.782 -8.096 36.069 1.00 94.00 88 ARG A O 1
ATOM 671 N N . GLY A 1 89 ? -22.602 -6.341 34.940 1.00 94.25 89 GLY A N 1
ATOM 672 C CA . GLY A 1 89 ? -22.719 -5.416 36.066 1.00 94.25 89 GLY A CA 1
ATOM 673 C C . GLY A 1 89 ? -21.407 -4.741 36.468 1.00 94.25 89 GLY A C 1
ATOM 674 O O . GLY A 1 89 ? -21.293 -4.253 37.593 1.00 94.25 89 GLY A O 1
ATOM 675 N N . LEU A 1 90 ? -20.396 -4.734 35.595 1.00 95.25 90 LEU A N 1
ATOM 676 C CA . LEU A 1 90 ? -19.108 -4.108 35.890 1.00 95.25 90 LEU A CA 1
ATOM 677 C C . LEU A 1 90 ? -19.182 -2.593 35.689 1.00 95.25 90 LEU A C 1
ATOM 679 O O . LEU A 1 90 ? -19.684 -2.099 34.683 1.00 95.25 90 LEU A O 1
ATOM 683 N N . SER A 1 91 ? -18.618 -1.850 36.640 1.00 94.38 91 SER A N 1
ATOM 684 C CA . SER A 1 91 ? -18.455 -0.400 36.511 1.00 94.38 91 SER A CA 1
ATOM 685 C C . SER A 1 91 ? -17.369 -0.047 35.481 1.00 94.38 91 SER A C 1
ATOM 687 O O . SER A 1 91 ? -16.428 -0.827 35.303 1.00 94.38 91 SER A O 1
ATOM 689 N N . PRO A 1 92 ? -17.405 1.151 34.866 1.00 93.31 92 PRO A N 1
ATOM 690 C CA . PRO A 1 92 ? -16.399 1.575 33.888 1.00 93.31 92 PRO A CA 1
ATOM 691 C C . PRO A 1 92 ? -14.942 1.421 34.352 1.00 93.31 92 PRO A C 1
ATOM 693 O O . PRO A 1 92 ? -14.091 0.951 33.602 1.00 93.31 92 PRO A O 1
ATOM 696 N N . GLY A 1 93 ? -14.649 1.727 35.621 1.00 93.38 93 GLY A N 1
ATOM 697 C CA . GLY A 1 93 ? -13.305 1.550 36.182 1.00 93.38 93 GLY A CA 1
ATOM 698 C C . GLY A 1 93 ? -12.879 0.081 36.330 1.00 93.38 93 GLY A C 1
ATOM 699 O O . GLY A 1 93 ? -11.691 -0.228 36.263 1.00 93.38 93 GLY A O 1
ATOM 700 N N . GLN A 1 94 ? -13.823 -0.848 36.519 1.00 94.38 94 GLN A N 1
ATOM 701 C CA . GLN A 1 94 ? -13.532 -2.286 36.492 1.00 94.38 94 GLN A CA 1
ATOM 702 C C . GLN A 1 94 ? -13.296 -2.775 35.063 1.00 94.38 94 GLN A C 1
ATOM 704 O O . GLN A 1 94 ? -12.382 -3.568 34.857 1.00 94.38 94 GLN A O 1
ATOM 709 N N . ILE A 1 95 ? -14.067 -2.270 34.097 1.00 94.81 95 ILE A N 1
ATOM 710 C CA . ILE A 1 95 ? -13.888 -2.562 32.670 1.00 94.81 95 ILE A CA 1
ATOM 711 C C . ILE A 1 95 ? -12.487 -2.129 32.224 1.00 94.81 95 ILE A C 1
ATOM 713 O O . ILE A 1 95 ? -11.727 -2.970 31.755 1.00 94.81 95 ILE A O 1
ATOM 717 N N . ARG A 1 96 ? -12.085 -0.878 32.493 1.00 93.31 96 ARG A N 1
ATOM 718 C CA . ARG A 1 96 ? -10.734 -0.365 32.184 1.00 93.31 96 ARG A CA 1
ATOM 719 C C . ARG A 1 96 ? -9.614 -1.218 32.780 1.00 93.31 96 ARG A C 1
ATOM 721 O O . ARG A 1 96 ? -8.623 -1.500 32.112 1.00 93.31 96 ARG A O 1
ATOM 728 N N . ARG A 1 97 ? -9.790 -1.701 34.018 1.00 93.19 97 ARG A N 1
ATOM 729 C CA . ARG A 1 97 ? -8.835 -2.628 34.647 1.00 93.19 97 ARG A CA 1
ATOM 730 C C . ARG A 1 97 ? -8.789 -3.994 33.972 1.00 93.19 97 ARG A C 1
ATOM 732 O O . ARG A 1 97 ? -7.697 -4.527 33.828 1.00 93.19 97 ARG A O 1
ATOM 739 N N . ILE A 1 98 ? -9.929 -4.568 33.588 1.00 93.62 98 ILE A N 1
ATOM 740 C CA . ILE A 1 98 ? -9.986 -5.864 32.884 1.00 93.62 98 ILE A CA 1
ATOM 741 C C . ILE A 1 98 ? -9.362 -5.751 31.494 1.00 93.62 98 ILE A C 1
ATOM 743 O O . ILE A 1 98 ? -8.670 -6.665 31.062 1.00 93.62 98 ILE A O 1
ATOM 747 N N . MET A 1 99 ? -9.551 -4.610 30.834 1.00 91.25 99 MET A N 1
ATOM 748 C CA . MET A 1 99 ? -8.930 -4.293 29.548 1.00 91.25 99 MET A CA 1
ATOM 749 C C . MET A 1 99 ? -7.453 -3.871 29.678 1.00 91.25 99 MET A C 1
ATOM 751 O O . MET A 1 99 ? -6.828 -3.566 28.672 1.00 91.25 99 MET A O 1
ATOM 755 N N . HIS A 1 100 ? -6.891 -3.891 30.896 1.00 90.94 100 HIS A N 1
ATOM 756 C CA . HIS A 1 100 ? -5.479 -3.621 31.207 1.00 90.94 100 HIS A CA 1
ATOM 757 C C . HIS A 1 100 ? -4.929 -2.321 30.594 1.00 90.94 100 HIS A C 1
ATOM 759 O O . HIS A 1 100 ? -3.823 -2.290 30.064 1.00 90.94 100 HIS A O 1
ATOM 765 N N . LEU A 1 101 ? -5.693 -1.233 30.696 1.00 88.12 101 LEU A N 1
ATOM 766 C CA . LEU A 1 101 ? -5.291 0.064 30.148 1.00 88.12 101 LEU A CA 1
ATOM 767 C C . LEU A 1 101 ? -4.344 0.791 31.111 1.00 88.12 101 LEU A C 1
ATOM 769 O O . LEU A 1 101 ? -4.758 1.203 32.197 1.00 88.12 101 LEU A O 1
ATOM 773 N N . GLU A 1 102 ? -3.073 0.916 30.720 1.00 80.25 102 GLU A N 1
ATOM 774 C CA . GLU A 1 102 ? -1.989 1.462 31.554 1.00 80.25 102 GLU A CA 1
ATOM 775 C C . GLU A 1 102 ? -2.194 2.942 31.919 1.00 80.25 102 GLU A C 1
ATOM 777 O O . GLU A 1 102 ? -1.916 3.345 33.048 1.00 80.25 102 GLU A O 1
ATOM 782 N N . ASP A 1 103 ? -2.732 3.733 30.992 1.00 84.38 103 ASP A N 1
ATOM 783 C CA . ASP A 1 103 ? -3.010 5.171 31.116 1.00 84.38 103 ASP A CA 1
ATOM 784 C C . ASP A 1 103 ? -4.472 5.471 31.489 1.00 84.38 103 ASP A C 1
ATOM 786 O O . ASP A 1 103 ? -4.916 6.613 31.449 1.00 84.38 103 ASP A O 1
ATOM 790 N N . GLY A 1 104 ? -5.248 4.448 31.857 1.00 81.69 104 GLY A N 1
ATOM 791 C CA . GLY A 1 104 ? -6.690 4.586 32.043 1.00 81.69 104 GLY A CA 1
ATOM 792 C C . GLY A 1 104 ? -7.490 4.532 30.742 1.00 81.69 104 GLY A C 1
ATOM 793 O 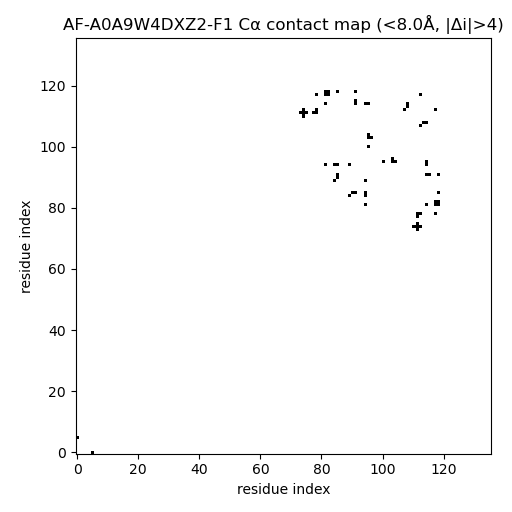O . GLY A 1 104 ? -8.714 4.602 30.819 1.00 81.69 104 GLY A O 1
ATOM 794 N N . GLY A 1 105 ? -6.835 4.311 29.600 1.00 86.25 105 GLY A N 1
ATOM 795 C CA . GLY A 1 105 ? -7.463 4.095 28.306 1.00 86.25 105 GLY A CA 1
ATOM 796 C C . GLY A 1 105 ? -7.467 5.309 27.397 1.00 86.25 105 GLY A C 1
ATOM 797 O O . GLY A 1 105 ? -8.131 5.229 26.377 1.00 86.25 105 GLY A O 1
ATOM 798 N N . ASP A 1 106 ? -6.774 6.400 27.719 1.00 86.38 106 ASP A N 1
ATOM 799 C CA . ASP A 1 106 ? -6.903 7.674 27.003 1.00 86.38 106 ASP A CA 1
ATOM 800 C C . ASP A 1 106 ? -6.644 7.533 25.490 1.00 86.38 106 ASP A C 1
ATOM 802 O O . ASP A 1 106 ? -7.485 7.942 24.683 1.00 86.38 106 ASP A O 1
ATOM 806 N N . GLU A 1 107 ? -5.544 6.888 25.080 1.00 85.81 107 GLU A N 1
ATOM 807 C CA . GLU A 1 107 ? -5.248 6.675 23.651 1.00 85.81 107 GLU A CA 1
ATOM 808 C C . GLU A 1 107 ? -6.238 5.704 22.981 1.00 85.81 107 GLU A C 1
ATOM 810 O O . GLU A 1 107 ? -6.702 5.929 21.857 1.00 85.81 107 GLU A O 1
ATOM 815 N N . TRP A 1 108 ? -6.613 4.632 23.682 1.00 87.56 108 TRP A N 1
ATOM 816 C CA . TRP A 1 108 ? -7.541 3.620 23.169 1.00 87.56 108 TRP A CA 1
ATOM 817 C C . TRP A 1 108 ? -8.972 4.152 23.040 1.00 87.56 108 TRP A C 1
ATOM 819 O O . TRP A 1 108 ? -9.645 3.896 22.040 1.00 87.56 108 TRP A O 1
ATOM 829 N N . GLU A 1 109 ? -9.439 4.914 24.021 1.00 89.44 109 GLU A N 1
ATOM 830 C CA . GLU A 1 109 ? -10.768 5.513 24.076 1.00 89.44 109 GLU A CA 1
ATOM 831 C C . GLU A 1 109 ? -10.905 6.686 23.094 1.00 89.44 109 GLU A C 1
ATOM 833 O O . GLU A 1 109 ? -11.987 6.876 22.535 1.00 89.44 109 GLU A O 1
ATOM 838 N N . GLN A 1 110 ? -9.825 7.424 22.796 1.00 86.31 110 GLN A N 1
ATOM 839 C CA . GLN A 1 110 ? -9.841 8.477 21.772 1.00 86.31 110 GLN A CA 1
ATOM 840 C C . GLN A 1 110 ? -10.149 7.919 20.373 1.00 86.31 110 GLN A C 1
ATOM 842 O O . GLN A 1 110 ? -10.876 8.551 19.604 1.00 86.31 110 GLN A O 1
ATOM 847 N N . GLY A 1 111 ? -9.619 6.736 20.045 1.00 84.69 111 GLY A N 1
ATOM 848 C CA . GLY A 1 111 ? -9.851 6.077 18.757 1.00 84.69 111 GLY A CA 1
ATOM 849 C C . GLY A 1 111 ? -11.120 5.221 18.701 1.00 84.69 111 GLY A C 1
ATOM 850 O O . GLY A 1 111 ? -11.728 5.105 17.639 1.00 84.69 111 GLY A O 1
ATOM 851 N N . ASN A 1 112 ? -11.530 4.623 19.825 1.00 88.50 112 ASN A N 1
ATOM 852 C CA . ASN A 1 112 ? -12.558 3.571 19.843 1.00 88.50 112 ASN A CA 1
ATOM 853 C C . ASN A 1 112 ? -13.832 3.926 20.636 1.00 88.50 112 ASN A C 1
ATOM 855 O O . ASN A 1 112 ? -14.791 3.148 20.637 1.00 88.50 112 ASN A O 1
ATOM 859 N N . GLY A 1 113 ? -13.868 5.105 21.263 1.00 88.81 113 GLY A N 1
ATOM 860 C CA . GLY A 1 113 ? -14.974 5.604 22.078 1.00 88.81 113 GLY A CA 1
ATOM 861 C C . GLY A 1 113 ? -14.738 5.415 23.577 1.00 88.81 113 GLY A C 1
ATOM 862 O O . GLY A 1 113 ? -14.215 4.386 24.014 1.00 88.81 113 GLY A O 1
ATOM 863 N N . GLN A 1 114 ? -15.163 6.408 24.364 1.00 92.94 114 GLN A N 1
ATOM 864 C CA . GLN A 1 114 ? -14.949 6.421 25.810 1.00 92.94 114 GLN A CA 1
ATOM 865 C C . GLN A 1 114 ? -15.829 5.407 26.531 1.00 92.94 114 GLN A C 1
ATOM 867 O O . GLN A 1 114 ? -17.046 5.385 26.331 1.00 92.94 114 GLN A O 1
ATOM 872 N N . ILE A 1 115 ? -15.247 4.601 27.425 1.00 93.56 115 ILE A N 1
ATOM 873 C CA . ILE A 1 115 ? -15.982 3.553 28.151 1.00 93.56 115 ILE A CA 1
ATOM 874 C C . ILE A 1 115 ? -17.117 4.173 28.972 1.00 93.56 115 ILE A C 1
ATOM 876 O O . ILE A 1 115 ? -18.225 3.637 29.004 1.00 93.56 115 ILE A O 1
ATOM 880 N N . ASP A 1 116 ? -16.871 5.328 29.592 1.00 92.56 116 ASP A N 1
ATOM 881 C CA . ASP A 1 116 ? -17.872 6.039 30.392 1.00 92.56 116 ASP A CA 1
ATOM 882 C C . ASP A 1 116 ? -19.072 6.506 29.551 1.00 92.56 116 ASP A C 1
ATOM 884 O O . ASP A 1 116 ? -20.211 6.476 30.021 1.00 92.56 116 ASP A O 1
AT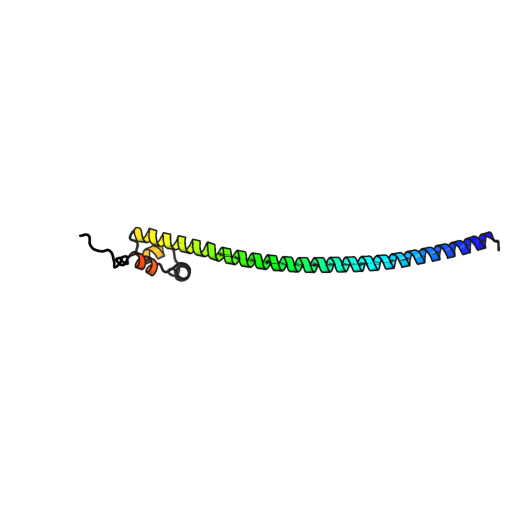OM 888 N N . GLU A 1 117 ? -18.833 6.935 28.310 1.00 91.19 117 GLU A N 1
ATOM 889 C CA . GLU A 1 117 ? -19.877 7.378 27.382 1.00 91.19 117 GLU A CA 1
ATOM 890 C C . GLU A 1 117 ? -20.665 6.189 26.829 1.00 91.19 117 GLU A C 1
ATOM 892 O O . GLU A 1 117 ? -21.895 6.186 26.881 1.00 91.19 117 GLU A O 1
ATOM 897 N N . ILE A 1 118 ? -19.951 5.145 26.399 1.00 91.69 118 ILE A N 1
ATOM 898 C CA . ILE A 1 118 ? -20.523 3.890 25.905 1.00 91.69 118 ILE A CA 1
ATOM 899 C C . ILE A 1 118 ? -21.482 3.301 26.949 1.00 91.69 118 ILE A C 1
ATOM 901 O O . ILE A 1 118 ? -22.628 2.988 26.632 1.00 91.69 118 ILE A O 1
ATOM 905 N N . VAL A 1 119 ? -21.043 3.196 28.206 1.00 92.44 119 VAL A N 1
ATOM 906 C CA . VAL A 1 119 ? -21.857 2.678 29.318 1.00 92.44 119 VAL A CA 1
ATOM 907 C C . VAL A 1 119 ? -23.041 3.597 29.639 1.00 92.44 119 VAL A C 1
ATOM 909 O O . VAL A 1 119 ? -24.163 3.132 29.864 1.00 92.44 119 VAL A O 1
ATOM 912 N N . ARG A 1 120 ? -22.825 4.917 29.642 1.00 89.81 120 ARG A N 1
ATOM 913 C CA . ARG A 1 120 ? -23.889 5.897 29.897 1.00 89.81 120 ARG A CA 1
ATOM 914 C C . ARG A 1 120 ? -25.013 5.795 28.871 1.00 89.81 120 ARG A C 1
ATOM 916 O O . ARG A 1 120 ? -26.179 5.857 29.259 1.00 89.81 120 ARG A O 1
ATOM 923 N N . ASP A 1 121 ? -24.682 5.635 27.596 1.00 86.75 121 ASP A N 1
ATOM 924 C CA . ASP A 1 121 ? -25.674 5.533 26.527 1.00 86.75 121 ASP A CA 1
ATOM 925 C C . ASP A 1 121 ? -26.533 4.270 26.630 1.00 86.75 121 ASP A C 1
ATOM 927 O O . ASP A 1 121 ? -27.731 4.339 26.360 1.00 86.75 121 ASP A O 1
ATOM 931 N N . LEU A 1 122 ? -25.984 3.153 27.113 1.00 83.56 122 LEU A N 1
ATOM 932 C CA . LEU A 1 122 ? -26.771 1.941 27.392 1.00 83.56 122 LEU A CA 1
ATOM 933 C C . LEU A 1 122 ? -27.786 2.137 28.520 1.00 83.56 122 LEU A C 1
ATOM 935 O O . LEU A 1 122 ? -28.832 1.494 28.545 1.00 83.56 122 LEU A O 1
ATOM 939 N N . THR A 1 123 ? -27.464 3.011 29.472 1.00 78.81 123 THR A N 1
ATOM 940 C CA . THR A 1 123 ? -28.298 3.254 30.654 1.00 78.81 123 THR A CA 1
ATOM 941 C C . THR A 1 123 ? -29.409 4.266 30.361 1.00 78.81 123 THR A C 1
ATOM 943 O O . THR A 1 123 ? -30.375 4.373 31.121 1.00 78.81 123 THR A O 1
ATOM 946 N N . ARG A 1 124 ? -29.311 5.022 29.257 1.00 75.94 124 ARG A N 1
ATOM 947 C CA . ARG A 1 124 ? -30.364 5.955 28.848 1.00 75.94 124 ARG A CA 1
ATOM 948 C C . ARG A 1 124 ? -31.604 5.172 28.403 1.00 75.94 124 ARG A C 1
ATOM 950 O O . ARG A 1 124 ? -31.515 4.362 27.481 1.00 75.94 124 ARG A O 1
ATOM 957 N N . PRO A 1 125 ? -32.786 5.443 28.989 1.00 65.88 125 PRO A N 1
ATOM 958 C CA . PRO A 1 125 ? -34.035 4.933 28.451 1.00 65.88 125 PRO A CA 1
ATOM 959 C C . PRO A 1 125 ? -34.166 5.392 27.000 1.00 65.88 125 PRO A C 1
ATOM 961 O O . PRO A 1 125 ? -34.003 6.580 26.708 1.00 65.88 125 PRO A O 1
ATOM 964 N N . ARG A 1 126 ? -34.464 4.460 26.091 1.00 63.12 126 ARG A N 1
ATOM 965 C CA . ARG A 1 126 ? -34.823 4.809 24.714 1.00 63.12 126 ARG A CA 1
ATOM 966 C C . ARG A 1 126 ? -35.958 5.840 24.792 1.00 63.12 126 ARG A C 1
ATOM 968 O O . ARG A 1 126 ? -36.950 5.538 25.460 1.00 63.12 126 ARG A O 1
ATOM 975 N N . PRO A 1 127 ? -35.840 7.030 24.172 1.00 61.44 127 PRO A N 1
ATOM 976 C CA . PRO A 1 127 ? -36.944 7.977 24.162 1.00 61.44 127 PRO A CA 1
ATOM 977 C C . PRO A 1 127 ? -38.170 7.244 23.622 1.00 61.44 127 PRO A C 1
ATOM 979 O O . PRO A 1 127 ? -38.089 6.577 22.583 1.00 61.44 127 PRO A O 1
ATOM 982 N N . ALA A 1 128 ? -39.267 7.287 24.384 1.00 58.94 128 ALA A N 1
ATOM 983 C CA . ALA A 1 128 ? -40.538 6.765 23.920 1.00 58.94 128 ALA A CA 1
ATOM 984 C C . ALA A 1 128 ? -40.797 7.405 22.556 1.00 58.94 128 ALA A C 1
ATOM 986 O O . ALA A 1 128 ? -40.615 8.611 22.394 1.00 58.94 128 ALA A O 1
ATOM 987 N N . ALA A 1 129 ? -41.125 6.593 21.555 1.00 58.12 129 ALA A N 1
ATOM 988 C CA . ALA A 1 129 ? -41.569 7.133 20.286 1.00 58.12 129 ALA A CA 1
ATOM 989 C C . ALA A 1 129 ? -42.847 7.934 20.573 1.00 58.12 129 ALA A C 1
ATOM 991 O O . ALA A 1 129 ? -43.913 7.348 20.763 1.00 58.12 129 ALA A O 1
ATOM 992 N N . ASP A 1 130 ? -42.719 9.256 20.677 1.00 60.03 130 ASP A N 1
ATOM 993 C CA . ASP A 1 130 ? -43.846 10.174 20.756 1.00 60.03 130 ASP A CA 1
ATOM 994 C C . ASP A 1 130 ? -44.682 9.971 19.488 1.00 60.03 130 ASP A C 1
ATOM 996 O O . ASP A 1 130 ? -44.309 10.421 18.405 1.00 60.03 130 ASP A O 1
ATOM 1000 N N . GLY A 1 131 ? -45.789 9.229 19.606 1.00 61.22 131 GLY A N 1
ATOM 1001 C CA . GLY A 1 131 ? -46.752 9.078 18.515 1.00 61.22 131 GLY A CA 1
ATOM 1002 C C . GLY A 1 131 ? -47.419 7.717 18.313 1.00 61.22 131 GLY A C 1
ATOM 1003 O O . GLY A 1 131 ? -47.960 7.502 17.233 1.00 61.22 131 GLY A O 1
ATOM 1004 N N . ALA A 1 132 ? -47.436 6.796 19.281 1.00 57.34 132 ALA A N 1
ATOM 1005 C CA . ALA A 1 132 ? -48.367 5.664 19.201 1.00 57.34 132 ALA A CA 1
ATOM 1006 C C . ALA A 1 132 ? -49.748 6.090 19.750 1.00 57.34 132 ALA A C 1
ATOM 1008 O O . ALA A 1 132 ? -49.842 6.389 20.943 1.00 57.34 132 ALA A O 1
ATOM 1009 N N . PRO A 1 133 ? -50.819 6.158 18.931 1.00 56.12 133 PRO A N 1
ATOM 1010 C CA . PRO A 1 133 ? -52.152 6.456 19.443 1.00 56.12 133 PRO A CA 1
ATOM 1011 C C . PRO A 1 133 ? -52.619 5.335 20.380 1.00 56.12 133 PRO A C 1
ATOM 1013 O O . PRO A 1 133 ? -52.432 4.152 20.093 1.00 56.12 133 PRO A O 1
ATOM 1016 N N . ALA A 1 134 ? -53.212 5.726 21.511 1.00 51.44 134 ALA A N 1
ATOM 1017 C CA . ALA A 1 134 ? -53.771 4.805 22.494 1.00 51.44 134 ALA A CA 1
ATOM 1018 C C . ALA A 1 134 ? -54.832 3.888 21.848 1.00 51.44 134 ALA A C 1
ATOM 1020 O O . ALA A 1 134 ? -55.619 4.372 21.027 1.00 51.44 134 ALA A O 1
ATOM 1021 N N . PRO A 1 135 ? -54.874 2.586 22.193 1.00 56.59 135 PRO A N 1
ATOM 1022 C CA . PRO A 1 135 ? -55.914 1.697 21.696 1.00 56.59 135 PRO A CA 1
ATOM 1023 C C . PRO A 1 135 ? -57.280 2.125 22.250 1.00 56.59 135 PRO A C 1
ATOM 1025 O O . PRO A 1 135 ? -57.398 2.437 23.438 1.00 56.59 135 PRO A O 1
ATOM 1028 N N . ALA A 1 136 ? -58.267 2.173 21.353 1.00 65.12 136 ALA A N 1
ATOM 1029 C CA . ALA A 1 136 ? -59.670 2.471 21.638 1.00 65.12 136 ALA A CA 1
ATOM 1030 C C . ALA A 1 136 ? -60.357 1.366 22.451 1.00 65.12 136 ALA A C 1
ATOM 1032 O O . ALA A 1 136 ? -59.960 0.187 22.297 1.00 65.12 136 ALA A O 1
#

Secondary structure (DSSP, 8-state):
--HHHHHHHHHHHHHHHHHHHHHHHHHHHHHHHHHHHHHHHHHHHHHHHHHHHHHHHHHHHHHHHHHHHHHHHHHHHHHHHHHHHHTTT--HHHHHHHTT-TTSSHHHHHHH--HHHHHHHHHSPPPP-TT-PPP-

Mean predicted aligned error: 13.79 Å

Sequence (136 aa):
MDTSDLIAVVSGVLGNLIAVVIAVLSLRRSDKALAQARSATEQGLRRADLALEQAQELARQASEAHWRVEGGATSIAWREQVFALHDRGLSPGQIRRIMHLEDGGDEWEQGNGQIDEIVRDLTRPRPAADGAPAPA

pLDDT: mean 86.95, std 10.76, range [51.44, 96.94]

Organism: NCBI:txid887465